Protein AF-A0A0L0BXM5-F1 (afdb_monomer)

Sequence (170 aa):
REQQDQLARKLVATDKNGARNALRKRKQFEEEIAKLQKQTISIEQQLTALENANLNKETMKYMKQGADAMKKINKGMDVDKLDETMDDIRDQVALGEEISNAISQPLVETDEADLEADLEELEQSMLEDEITNVNQPSTELPSVPKQKVGLDTEVDEEEALRQLEAEMAV

Radius of gyration: 39.8 Å; Cα contacts (8 Å, |Δi|>4): 30; chains: 1; bounding box: 107×34×88 Å

Solvent-accessible surface area (backbone atoms only — not comparable to full-atom values): 9899 Å² total; per-residue (Å²): 88,68,71,29,51,55,48,17,65,69,22,54,87,80,35,58,65,60,14,50,52,27,47,52,53,26,52,51,47,53,53,50,51,57,50,50,52,53,50,49,57,51,48,51,55,51,49,55,51,50,52,53,51,49,52,51,52,52,51,52,51,52,52,50,51,50,52,55,50,53,54,51,54,62,68,71,46,54,77,86,50,41,61,64,49,51,51,52,48,50,53,51,51,53,49,50,49,51,51,49,52,63,66,66,43,69,95,60,85,79,53,70,67,60,53,50,52,54,49,53,51,51,55,50,52,54,51,52,54,52,50,56,69,70,61,66,76,81,80,74,73,81,81,78,83,90,70,87,74,81,89,85,75,94,71,64,66,70,60,59,52,54,56,56,56,60,66,73,73,118

InterPro domains:
  IPR005024 Snf7 family [PF03357] (3-148)
  IPR005024 Snf7 family [PTHR22761] (4-153)

Mean predicted aligned error: 20.18 Å

Secondary structure (DSSP, 8-state):
-HHHHHHHHHHTTT-HHHHHHHHHHHHHHHHHHHHHHHHHHHHHHHHHHHHHHHHHHHHHHHHHHHHHHHHHHHHHS-HHHHHHHHHHHHHHHHHHHHHHHHHHS-SS---HHHHHHHHHHHHHHHHHHHHHHH------PPPPP-----------HHHHHHHHHHHTT-

Structure (mmCIF, N/CA/C/O backbone):
data_AF-A0A0L0BXM5-F1
#
_entry.id   AF-A0A0L0BXM5-F1
#
loop_
_atom_site.group_PDB
_atom_site.id
_atom_site.type_symbol
_atom_site.label_atom_id
_atom_site.label_alt_id
_atom_site.label_comp_id
_atom_site.label_asym_id
_atom_site.label_entity_id
_atom_site.label_seq_id
_atom_site.pdbx_PDB_ins_code
_atom_site.Cartn_x
_atom_site.Cartn_y
_atom_site.Cartn_z
_atom_site.occupancy
_atom_site.B_iso_or_equiv
_atom_site.auth_seq_id
_atom_site.auth_comp_id
_atom_site.auth_asym_id
_atom_site.auth_atom_id
_atom_site.pdbx_PDB_model_num
ATOM 1 N N . ARG A 1 1 ? 9.139 -5.027 -25.117 1.00 82.19 1 ARG A N 1
ATOM 2 C CA . ARG A 1 1 ? 10.094 -3.898 -25.276 1.00 82.19 1 ARG A CA 1
ATOM 3 C C . ARG A 1 1 ? 11.387 -4.327 -25.982 1.00 82.19 1 ARG A C 1
ATOM 5 O O . ARG A 1 1 ? 11.633 -3.841 -27.078 1.00 82.19 1 ARG A O 1
ATOM 12 N N . GLU A 1 2 ? 12.160 -5.267 -25.432 1.00 88.12 2 GLU A N 1
ATOM 13 C CA . GLU A 1 2 ? 13.472 -5.694 -25.971 1.00 88.12 2 GLU A CA 1
ATOM 14 C C . GLU A 1 2 ? 13.440 -6.201 -27.415 1.00 88.12 2 GLU A C 1
ATOM 16 O O . GLU A 1 2 ? 14.272 -5.810 -28.227 1.00 88.12 2 GLU A O 1
ATOM 21 N N . GLN A 1 3 ? 12.422 -6.983 -27.781 1.00 89.75 3 GLN A N 1
ATOM 22 C CA . GLN A 1 3 ? 12.248 -7.454 -29.159 1.00 89.75 3 GLN A CA 1
ATOM 23 C C . GLN A 1 3 ? 12.141 -6.300 -30.173 1.00 89.75 3 GLN A C 1
ATOM 25 O O . GLN A 1 3 ? 12.663 -6.398 -31.281 1.00 89.75 3 GLN A O 1
ATOM 30 N N . GLN A 1 4 ? 11.497 -5.185 -29.799 1.00 87.50 4 GLN A N 1
ATOM 31 C CA . GLN A 1 4 ? 11.386 -4.004 -30.663 1.00 87.50 4 GLN A CA 1
ATOM 32 C C . GLN A 1 4 ? 12.705 -3.222 -30.726 1.00 87.50 4 GLN A C 1
ATOM 34 O O . GLN A 1 4 ? 13.014 -2.645 -31.766 1.00 87.50 4 GLN A O 1
ATOM 39 N N . ASP A 1 5 ? 13.507 -3.243 -29.656 1.00 88.12 5 ASP A N 1
ATOM 40 C CA . ASP A 1 5 ? 14.851 -2.654 -29.649 1.00 88.12 5 ASP A CA 1
ATOM 41 C C . ASP A 1 5 ? 15.806 -3.430 -30.562 1.00 88.12 5 ASP A C 1
ATOM 43 O O . ASP A 1 5 ? 16.469 -2.855 -31.425 1.00 88.12 5 ASP A O 1
ATOM 47 N N . GLN A 1 6 ? 15.802 -4.759 -30.452 1.00 90.50 6 GLN A N 1
ATOM 48 C CA . GLN A 1 6 ? 16.584 -5.637 -31.320 1.00 90.50 6 GLN A CA 1
ATOM 49 C C . GLN A 1 6 ? 16.160 -5.505 -32.788 1.00 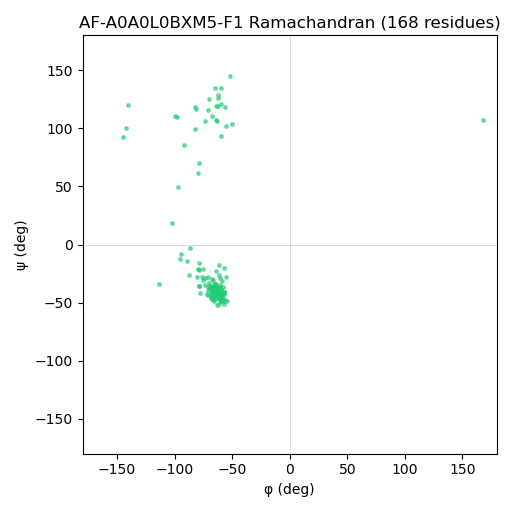90.50 6 GLN A C 1
ATOM 51 O O . GLN A 1 6 ? 17.010 -5.458 -33.679 1.00 90.50 6 GLN A O 1
ATOM 56 N N . LEU A 1 7 ? 14.854 -5.399 -33.055 1.00 88.88 7 LEU A N 1
ATOM 57 C CA . LEU A 1 7 ? 14.330 -5.171 -34.402 1.00 88.88 7 LEU A CA 1
ATOM 58 C C . LEU A 1 7 ? 14.761 -3.804 -34.954 1.00 88.88 7 LEU A C 1
ATOM 60 O O . LEU A 1 7 ? 15.199 -3.720 -36.100 1.00 88.88 7 LEU A O 1
ATOM 64 N N . ALA A 1 8 ? 14.702 -2.746 -34.141 1.00 87.88 8 ALA A N 1
ATOM 65 C CA . ALA A 1 8 ? 15.168 -1.420 -34.535 1.00 87.88 8 ALA A CA 1
ATOM 66 C C . ALA A 1 8 ? 16.668 -1.414 -34.870 1.00 87.88 8 ALA A C 1
ATOM 68 O O . ALA A 1 8 ? 17.053 -0.861 -35.899 1.00 87.88 8 ALA A O 1
ATOM 69 N N . ARG A 1 9 ? 17.503 -2.081 -34.060 1.00 89.62 9 ARG A N 1
ATOM 70 C CA . ARG A 1 9 ? 18.952 -2.222 -34.305 1.00 89.62 9 ARG A CA 1
ATOM 71 C C . ARG A 1 9 ? 19.256 -2.961 -35.607 1.00 89.62 9 ARG A C 1
ATOM 73 O O . ARG A 1 9 ? 20.151 -2.548 -36.334 1.00 89.62 9 ARG A O 1
ATOM 80 N N . LYS A 1 10 ? 18.492 -4.009 -35.934 1.00 91.50 10 LYS A N 1
ATOM 81 C CA . LYS A 1 10 ? 18.649 -4.762 -37.192 1.00 91.50 10 LYS A CA 1
ATOM 82 C C . LYS A 1 10 ? 18.252 -3.944 -38.424 1.00 91.50 10 LYS A C 1
ATOM 84 O O . LYS A 1 10 ? 18.882 -4.073 -39.467 1.00 91.50 10 LYS A O 1
ATOM 89 N N . LEU A 1 11 ? 17.222 -3.104 -38.307 1.00 89.38 11 LEU A N 1
ATOM 90 C CA . LEU A 1 11 ? 16.680 -2.330 -39.429 1.00 89.38 11 LEU A CA 1
ATOM 91 C C . LEU A 1 11 ? 17.352 -0.963 -39.618 1.00 89.38 11 LEU A C 1
ATOM 93 O O . LEU A 1 11 ? 17.200 -0.363 -40.674 1.00 89.38 11 LEU A O 1
ATOM 97 N N . VAL A 1 12 ? 18.117 -0.452 -38.646 1.00 91.12 12 VAL A N 1
ATOM 98 C CA . VAL A 1 12 ? 18.648 0.927 -38.687 1.00 91.12 12 VAL A CA 1
ATOM 99 C C . VAL A 1 12 ? 19.527 1.220 -39.913 1.00 91.12 12 VAL A C 1
ATOM 101 O O . VAL A 1 12 ? 19.535 2.350 -40.405 1.00 91.12 12 VAL A O 1
ATOM 104 N N . ALA A 1 13 ? 20.238 0.204 -40.413 1.00 87.19 13 ALA A N 1
ATOM 105 C CA . ALA A 1 13 ? 21.145 0.314 -41.554 1.00 87.19 13 ALA A CA 1
ATOM 106 C C . ALA A 1 13 ? 20.452 0.103 -42.913 1.00 87.19 13 ALA A C 1
ATOM 108 O O . ALA A 1 13 ? 20.924 0.627 -43.918 1.00 87.19 13 ALA A O 1
ATOM 109 N N . THR A 1 14 ? 19.344 -0.644 -42.954 1.00 89.94 14 THR A N 1
ATOM 110 C CA . THR A 1 14 ? 18.699 -1.112 -44.196 1.00 89.94 14 THR A CA 1
ATOM 111 C C . THR A 1 14 ? 17.324 -0.489 -44.440 1.00 89.94 14 THR A C 1
ATOM 113 O O . THR A 1 14 ? 16.977 -0.206 -45.582 1.00 89.94 14 THR A O 1
ATOM 116 N N . ASP A 1 15 ? 16.560 -0.214 -43.383 1.00 91.38 15 ASP A N 1
ATOM 117 C CA . ASP A 1 15 ? 15.242 0.416 -43.429 1.00 91.38 15 ASP A CA 1
ATOM 118 C C . ASP A 1 15 ? 15.029 1.341 -42.217 1.00 91.38 15 ASP A C 1
ATOM 120 O O . ASP A 1 15 ? 14.525 0.964 -41.152 1.00 91.38 15 ASP A O 1
ATOM 124 N N . LYS A 1 16 ? 15.364 2.620 -42.413 1.00 91.69 16 LYS A N 1
ATOM 125 C CA . LYS A 1 16 ? 15.171 3.668 -41.401 1.00 91.69 16 LYS A CA 1
ATOM 126 C C . LYS A 1 16 ? 13.707 3.859 -40.996 1.00 91.69 16 LYS A C 1
ATOM 128 O O . LYS A 1 16 ? 13.455 4.278 -39.864 1.00 91.69 16 LYS A O 1
ATOM 133 N N . ASN A 1 17 ? 12.741 3.592 -41.875 1.00 92.31 17 ASN A N 1
ATOM 134 C CA . ASN A 1 17 ? 11.323 3.767 -41.553 1.00 92.31 17 ASN A CA 1
ATOM 135 C C . ASN A 1 17 ? 10.812 2.602 -40.698 1.00 92.31 17 ASN A C 1
ATOM 137 O O . ASN A 1 17 ? 10.139 2.836 -39.691 1.00 92.31 17 ASN A O 1
ATOM 141 N N . GLY A 1 18 ? 11.206 1.371 -41.031 1.00 91.38 18 GLY A N 1
ATOM 142 C CA . GLY A 1 18 ? 10.982 0.187 -40.203 1.00 91.38 18 GLY A CA 1
ATOM 143 C C . GLY A 1 18 ? 11.599 0.327 -38.810 1.00 91.38 18 GLY A C 1
ATOM 144 O O . GLY A 1 18 ? 10.910 0.117 -37.809 1.00 91.38 18 GLY A O 1
ATOM 145 N N . ALA A 1 19 ? 12.847 0.801 -38.723 1.00 89.56 19 ALA A N 1
ATOM 146 C CA . ALA A 1 19 ? 13.512 1.068 -37.447 1.00 89.56 19 ALA A CA 1
ATOM 147 C C . ALA A 1 19 ? 12.776 2.128 -36.604 1.00 89.56 19 ALA A C 1
ATOM 149 O O . ALA A 1 19 ? 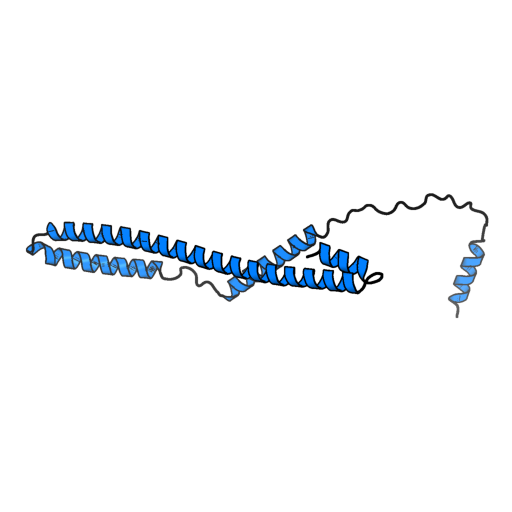12.546 1.925 -35.411 1.00 89.56 19 ALA A O 1
ATOM 150 N N . ARG A 1 20 ? 12.326 3.236 -37.217 1.00 92.81 20 ARG A N 1
ATOM 151 C CA . ARG A 1 20 ? 11.516 4.262 -36.529 1.0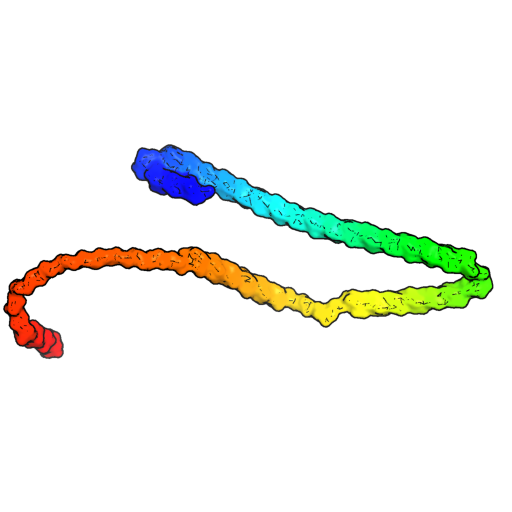0 92.81 20 ARG A CA 1
ATOM 152 C C . ARG A 1 20 ? 10.188 3.711 -36.012 1.00 92.81 20 ARG A C 1
ATOM 154 O O . ARG A 1 20 ? 9.772 4.063 -34.910 1.00 92.81 20 ARG A O 1
ATOM 161 N N . ASN A 1 21 ? 9.520 2.853 -36.780 1.00 92.62 21 ASN A N 1
ATOM 162 C CA . ASN A 1 21 ? 8.267 2.231 -36.356 1.00 92.62 21 ASN A CA 1
ATOM 163 C C . ASN A 1 21 ? 8.475 1.256 -35.189 1.00 92.62 21 ASN A C 1
ATOM 165 O O . ASN A 1 21 ? 7.674 1.263 -34.253 1.00 92.62 21 ASN A O 1
ATOM 169 N N . ALA A 1 22 ? 9.560 0.478 -35.204 1.00 91.81 22 ALA A N 1
ATOM 170 C CA . ALA A 1 22 ? 9.935 -0.393 -34.092 1.00 91.81 22 ALA A CA 1
ATOM 171 C C . ALA A 1 22 ? 10.230 0.416 -32.813 1.00 91.81 22 ALA A C 1
ATOM 173 O O . ALA A 1 22 ? 9.689 0.107 -31.752 1.00 91.81 22 ALA A O 1
ATOM 174 N N . LEU A 1 23 ? 10.978 1.522 -32.915 1.00 93.31 23 LEU A N 1
ATOM 175 C CA . LEU A 1 23 ? 11.225 2.423 -31.780 1.00 93.31 23 LEU A CA 1
ATOM 176 C C . LEU A 1 23 ? 9.940 3.065 -31.240 1.00 93.31 23 LEU A C 1
ATOM 178 O O . LEU A 1 23 ? 9.768 3.156 -30.026 1.00 93.31 23 LEU A O 1
ATOM 182 N N . ARG A 1 24 ? 9.007 3.467 -32.115 1.00 94.44 24 ARG A N 1
ATOM 183 C CA . ARG A 1 24 ? 7.702 3.996 -31.686 1.00 94.44 24 ARG A CA 1
ATOM 184 C C . ARG A 1 24 ? 6.926 2.961 -30.868 1.00 94.44 24 ARG A C 1
ATOM 186 O O . ARG A 1 24 ? 6.432 3.297 -29.797 1.00 94.44 24 ARG A O 1
ATOM 193 N N . LYS A 1 25 ? 6.869 1.709 -31.333 1.00 93.12 25 LYS A N 1
ATOM 194 C CA . LYS A 1 25 ? 6.233 0.609 -30.588 1.00 93.12 25 LYS A CA 1
ATOM 195 C C . LYS A 1 25 ? 6.938 0.330 -29.263 1.00 93.12 25 LYS A C 1
ATOM 197 O O . LYS A 1 25 ? 6.276 0.099 -28.259 1.00 93.12 25 LYS A O 1
ATOM 202 N N . ARG A 1 26 ? 8.276 0.383 -29.234 1.00 94.19 26 ARG A N 1
ATOM 203 C CA . ARG A 1 26 ? 9.051 0.247 -27.992 1.00 94.19 26 ARG A CA 1
ATOM 204 C C . ARG A 1 26 ? 8.623 1.290 -26.957 1.00 94.19 26 ARG A C 1
ATOM 206 O O . ARG A 1 26 ? 8.361 0.916 -25.820 1.00 94.19 26 ARG A O 1
ATOM 213 N N . LYS A 1 27 ? 8.508 2.556 -27.370 1.00 95.00 27 LYS A N 1
ATOM 214 C CA . LYS A 1 27 ? 8.094 3.663 -26.499 1.00 95.00 27 LYS A CA 1
ATOM 215 C C . LYS A 1 27 ? 6.651 3.513 -26.001 1.00 95.00 27 LYS A C 1
ATOM 217 O O . LYS A 1 27 ? 6.396 3.745 -24.830 1.00 95.00 27 LYS A O 1
ATOM 222 N N . GLN A 1 28 ? 5.731 3.061 -26.855 1.00 95.44 28 GLN A N 1
ATOM 223 C CA . GLN A 1 28 ? 4.352 2.762 -26.442 1.00 95.44 28 GLN A CA 1
ATOM 224 C C . GLN A 1 28 ? 4.309 1.699 -25.337 1.00 95.44 28 GLN A C 1
ATOM 226 O O . GLN A 1 28 ? 3.633 1.891 -24.334 1.00 95.44 28 GLN A O 1
ATOM 231 N N . PHE A 1 29 ? 5.091 0.622 -25.467 1.00 96.19 29 PHE A N 1
ATOM 232 C CA . PHE A 1 29 ? 5.183 -0.386 -24.409 1.00 96.19 29 PHE A CA 1
ATOM 233 C C . PHE A 1 29 ? 5.805 0.156 -23.116 1.00 96.19 29 PHE A C 1
ATOM 235 O O . PHE A 1 29 ? 5.389 -0.247 -22.038 1.00 96.19 29 PHE A O 1
ATOM 242 N N . GLU A 1 30 ? 6.791 1.053 -23.198 1.00 94.12 30 GLU A N 1
ATOM 243 C CA . GLU A 1 30 ? 7.353 1.717 -22.010 1.00 94.12 30 GLU A CA 1
ATOM 244 C C . GLU A 1 30 ? 6.284 2.553 -21.283 1.00 94.12 30 GLU A C 1
ATOM 246 O O . GLU A 1 30 ? 6.160 2.470 -20.062 1.00 94.12 30 GLU A O 1
ATOM 251 N N . GLU A 1 31 ? 5.459 3.294 -22.027 1.00 96.38 31 GLU A N 1
ATOM 252 C CA . GLU A 1 31 ? 4.341 4.069 -21.473 1.00 96.38 31 GLU A CA 1
ATOM 253 C C . GLU A 1 31 ? 3.253 3.167 -20.859 1.00 96.38 31 GLU A C 1
ATOM 255 O O . GLU A 1 31 ? 2.735 3.463 -19.779 1.00 96.38 31 GLU A O 1
ATOM 260 N N . GLU A 1 32 ? 2.926 2.047 -21.508 1.00 96.44 32 GLU A N 1
ATOM 261 C CA . GLU A 1 32 ? 1.974 1.056 -20.990 1.00 96.44 32 GLU A CA 1
ATOM 262 C C . GLU A 1 32 ? 2.467 0.402 -19.695 1.00 96.44 32 GLU A C 1
ATOM 264 O O . GLU A 1 32 ? 1.696 0.297 -18.743 1.00 96.44 32 GLU A O 1
ATOM 269 N N . ILE A 1 33 ? 3.748 0.024 -19.621 1.00 96.44 33 ILE A N 1
ATOM 270 C CA . ILE A 1 33 ? 4.353 -0.533 -18.401 1.00 96.44 33 ILE A CA 1
ATOM 271 C C . ILE A 1 33 ? 4.255 0.476 -17.254 1.00 96.44 33 ILE A C 1
ATOM 273 O O . ILE A 1 33 ? 3.764 0.130 -16.182 1.00 96.44 33 ILE A O 1
ATOM 277 N N . ALA A 1 34 ? 4.632 1.736 -17.489 1.00 96.19 34 ALA A N 1
ATOM 278 C CA . ALA A 1 34 ? 4.543 2.778 -16.468 1.00 96.19 34 ALA A CA 1
ATOM 279 C C . ALA A 1 34 ? 3.097 2.994 -15.985 1.00 96.19 34 ALA A C 1
ATOM 281 O O . ALA A 1 34 ? 2.847 3.244 -14.804 1.00 96.19 34 ALA A O 1
ATOM 282 N N . LYS A 1 35 ? 2.115 2.880 -16.887 1.00 96.88 35 LYS A N 1
ATOM 283 C CA . LYS A 1 35 ? 0.695 2.943 -16.525 1.00 96.88 35 LYS A CA 1
ATOM 284 C C . LYS A 1 35 ? 0.272 1.747 -15.667 1.00 96.88 35 LYS A C 1
ATOM 286 O O . LYS A 1 35 ? -0.414 1.955 -14.669 1.00 96.88 35 LYS A O 1
ATOM 291 N N . LEU A 1 36 ? 0.678 0.530 -16.029 1.00 97.50 36 LEU A N 1
ATOM 292 C CA . LEU A 1 36 ? 0.368 -0.687 -15.270 1.00 97.50 36 LEU A CA 1
ATOM 293 C C . LEU A 1 36 ? 1.000 -0.666 -13.872 1.00 97.50 36 LEU A C 1
ATOM 295 O O . LEU A 1 36 ? 0.348 -1.049 -12.904 1.00 97.50 36 LEU A O 1
ATOM 299 N N . GLN A 1 37 ? 2.221 -0.146 -13.740 1.00 97.81 37 GLN A N 1
ATOM 300 C CA . GLN A 1 37 ? 2.872 0.042 -12.439 1.00 97.81 37 GLN A CA 1
ATOM 301 C C . GLN A 1 37 ? 2.066 0.988 -11.541 1.00 97.81 37 GLN A C 1
ATOM 303 O O . GLN A 1 37 ? 1.747 0.643 -10.408 1.00 97.81 37 GLN A O 1
ATOM 308 N N . LYS A 1 38 ? 1.626 2.139 -12.070 1.00 97.44 38 LYS A N 1
ATOM 309 C CA . LYS A 1 38 ? 0.751 3.065 -11.326 1.00 97.44 38 LYS A CA 1
ATOM 310 C C . LYS A 1 38 ? -0.574 2.421 -10.915 1.00 97.44 38 LYS A C 1
ATOM 312 O O . LYS A 1 38 ? -1.080 2.691 -9.830 1.00 97.44 38 LYS A O 1
ATOM 317 N N . GLN A 1 39 ? -1.149 1.589 -11.781 1.00 97.50 39 GLN A N 1
ATOM 318 C CA . GLN A 1 39 ? -2.371 0.851 -11.463 1.00 97.50 39 GLN A CA 1
ATOM 319 C C . GLN A 1 39 ? -2.141 -0.185 -10.361 1.00 97.50 39 GLN A C 1
ATOM 321 O O . GLN A 1 39 ? -2.995 -0.314 -9.493 1.00 97.50 39 GLN A O 1
ATOM 326 N N . THR A 1 40 ? -0.994 -0.866 -10.364 1.00 97.62 40 THR A N 1
ATOM 327 C CA . THR A 1 40 ? -0.623 -1.849 -9.334 1.00 97.62 40 THR A CA 1
ATOM 328 C C . THR A 1 40 ? -0.540 -1.185 -7.963 1.00 97.62 40 THR A C 1
ATOM 330 O O . THR A 1 40 ? -1.269 -1.588 -7.063 1.00 97.62 40 THR A O 1
ATOM 333 N N . ILE A 1 41 ? 0.197 -0.074 -7.853 1.00 97.19 41 ILE A N 1
ATOM 334 C CA . ILE A 1 41 ? 0.297 0.712 -6.610 1.00 97.19 41 ILE A CA 1
ATOM 335 C C . ILE A 1 41 ? -1.091 1.165 -6.132 1.00 97.19 41 ILE A C 1
ATOM 337 O O . ILE A 1 41 ? -1.416 1.101 -4.949 1.00 97.19 41 ILE A O 1
ATOM 341 N N . SER A 1 42 ? -1.954 1.605 -7.053 1.00 96.25 42 SER A N 1
ATOM 342 C CA . SER A 1 42 ? -3.315 2.013 -6.691 1.00 96.25 42 SER A CA 1
ATOM 343 C C . SER A 1 42 ? -4.168 0.845 -6.182 1.00 96.25 42 SER A C 1
ATOM 345 O O . SER A 1 42 ? -4.975 1.044 -5.275 1.00 96.25 42 SER A O 1
ATOM 347 N N . ILE A 1 43 ? -4.006 -0.357 -6.741 1.00 97.56 43 ILE A N 1
ATOM 348 C CA . ILE A 1 43 ? -4.703 -1.566 -6.283 1.00 97.56 43 ILE A CA 1
ATOM 349 C C . ILE A 1 43 ? -4.192 -1.988 -4.903 1.00 97.56 43 ILE A C 1
ATOM 351 O O . ILE A 1 43 ? -5.005 -2.323 -4.048 1.00 97.56 43 ILE A O 1
ATOM 355 N N . GLU A 1 44 ? -2.885 -1.923 -4.658 1.00 97.38 44 GLU A N 1
ATOM 356 C CA . GLU A 1 44 ? -2.291 -2.208 -3.345 1.00 97.38 44 GLU A CA 1
ATOM 357 C C . GLU A 1 44 ? -2.840 -1.260 -2.272 1.00 97.38 44 GLU A C 1
ATOM 359 O O . GLU A 1 44 ? -3.335 -1.710 -1.242 1.00 97.38 44 GLU A O 1
ATOM 364 N N . GLN A 1 45 ? -2.891 0.046 -2.555 1.00 96.81 45 GLN A N 1
ATOM 365 C CA . GLN A 1 45 ? -3.508 1.029 -1.655 1.00 96.81 45 GLN A CA 1
ATOM 366 C C . GLN A 1 45 ? -4.989 0.725 -1.379 1.00 96.81 45 GLN A C 1
ATOM 368 O O . GLN A 1 45 ? -5.467 0.874 -0.252 1.00 96.81 45 GLN A O 1
ATOM 373 N N . GLN A 1 46 ? -5.735 0.294 -2.402 1.00 96.00 46 GLN A N 1
ATOM 374 C CA . GLN A 1 46 ? -7.137 -0.106 -2.247 1.00 96.00 46 GLN A CA 1
ATOM 375 C C . GLN A 1 46 ? -7.285 -1.384 -1.417 1.00 96.00 46 GLN A C 1
ATOM 377 O O . GLN A 1 46 ? -8.234 -1.485 -0.639 1.00 96.00 46 GLN A O 1
ATOM 382 N N . LEU A 1 47 ? -6.360 -2.337 -1.552 1.00 97.12 47 LEU A N 1
ATOM 383 C CA . LEU A 1 47 ? -6.330 -3.558 -0.753 1.00 97.12 47 LEU A CA 1
ATOM 384 C C . LEU A 1 47 ? -6.126 -3.223 0.727 1.00 97.12 47 LEU A C 1
ATOM 386 O O . LEU A 1 47 ? -6.968 -3.597 1.541 1.00 97.12 47 LEU A O 1
ATOM 390 N N . THR A 1 48 ? -5.105 -2.428 1.059 1.00 96.38 48 THR A N 1
ATOM 391 C CA . THR A 1 48 ? -4.862 -1.974 2.439 1.00 96.38 48 THR A CA 1
ATOM 392 C C . THR A 1 48 ? -6.076 -1.233 3.007 1.00 96.38 48 THR A C 1
ATOM 394 O O . THR A 1 48 ? -6.484 -1.453 4.148 1.00 96.38 48 THR A O 1
ATOM 397 N N . ALA A 1 49 ? -6.718 -0.372 2.210 1.00 95.81 49 ALA A N 1
ATOM 398 C CA . ALA A 1 49 ? -7.929 0.328 2.636 1.00 95.81 49 ALA A CA 1
ATOM 399 C C . ALA A 1 49 ? -9.097 -0.634 2.926 1.00 95.81 49 ALA A C 1
ATOM 401 O O . ALA A 1 49 ? -9.850 -0.420 3.879 1.00 95.81 49 ALA A O 1
ATOM 402 N N . LEU A 1 50 ? -9.252 -1.697 2.131 1.00 96.69 50 LEU A N 1
ATOM 403 C CA . LEU A 1 50 ? -10.294 -2.706 2.318 1.00 96.69 50 LEU A CA 1
ATOM 404 C C . LEU A 1 50 ? -10.027 -3.585 3.545 1.00 96.69 50 LEU A C 1
ATOM 406 O O . LEU A 1 50 ? -10.963 -3.888 4.287 1.00 96.69 50 LEU A O 1
ATOM 410 N N . GLU A 1 51 ? -8.771 -3.946 3.794 1.00 96.00 51 GLU A N 1
ATOM 411 C CA . GLU A 1 51 ? -8.348 -4.654 5.006 1.00 96.00 51 GLU A CA 1
ATOM 412 C C . GLU A 1 51 ? -8.663 -3.830 6.258 1.00 96.00 51 GLU A C 1
ATOM 414 O O . GLU A 1 51 ? -9.353 -4.316 7.157 1.00 96.00 51 GLU A O 1
ATOM 419 N N . ASN A 1 52 ? -8.293 -2.545 6.265 1.00 95.69 52 ASN A N 1
ATOM 420 C CA . ASN A 1 52 ? -8.628 -1.616 7.346 1.00 95.69 52 ASN A CA 1
ATOM 421 C C . ASN A 1 52 ? -10.143 -1.464 7.535 1.00 95.69 52 ASN A C 1
ATOM 423 O O . ASN A 1 52 ? -10.646 -1.474 8.659 1.00 95.69 52 ASN A O 1
ATOM 427 N N . ALA A 1 53 ? -10.904 -1.357 6.444 1.00 94.50 53 ALA A N 1
ATOM 428 C CA . ALA A 1 53 ? -12.360 -1.291 6.514 1.00 94.50 53 ALA A CA 1
ATOM 429 C C . ALA A 1 53 ? -12.967 -2.571 7.114 1.00 94.50 53 ALA A C 1
ATOM 431 O O . ALA A 1 53 ? -13.949 -2.499 7.858 1.00 94.50 53 ALA A O 1
ATOM 432 N N . ASN A 1 54 ? -12.390 -3.737 6.817 1.00 94.31 54 ASN A N 1
ATOM 433 C CA . ASN A 1 54 ? -12.848 -5.007 7.366 1.00 94.31 54 ASN A CA 1
ATOM 434 C C . ASN A 1 54 ? -12.516 -5.139 8.859 1.00 94.31 54 ASN A C 1
ATOM 436 O O . ASN A 1 54 ? -13.400 -5.502 9.636 1.00 94.31 54 ASN A O 1
ATOM 440 N N . LEU A 1 55 ? -11.303 -4.757 9.272 1.00 95.56 55 LEU A N 1
ATOM 441 C CA . LEU A 1 55 ? -10.931 -4.671 10.687 1.00 95.56 55 LEU A CA 1
ATOM 442 C C . LEU A 1 55 ? -11.878 -3.732 11.443 1.00 95.56 55 LEU A C 1
ATOM 444 O O . LEU A 1 55 ? -12.473 -4.127 12.441 1.00 95.56 55 LEU A O 1
ATOM 448 N N . ASN A 1 56 ? -12.130 -2.531 10.915 1.00 93.31 56 ASN A N 1
ATOM 449 C CA . ASN A 1 56 ? -13.065 -1.578 11.516 1.00 93.31 56 ASN A CA 1
ATOM 450 C C . ASN A 1 56 ? -14.484 -2.146 11.627 1.00 93.31 56 ASN A C 1
ATOM 452 O O . ASN A 1 56 ? -15.152 -1.979 12.649 1.00 93.31 56 ASN A O 1
ATOM 456 N N . LYS A 1 57 ? -14.961 -2.849 10.594 1.00 94.94 57 LYS A N 1
ATOM 457 C CA . LYS A 1 57 ? -16.263 -3.527 10.619 1.00 94.94 57 LYS A CA 1
ATOM 458 C C . LYS A 1 57 ? -16.324 -4.580 11.726 1.00 94.94 57 LYS A C 1
ATOM 460 O O . LYS A 1 57 ? -17.352 -4.698 12.397 1.00 94.94 57 LYS A O 1
ATOM 465 N N . GLU A 1 58 ? -15.264 -5.359 11.899 1.00 94.81 58 GLU A N 1
ATOM 466 C CA . GLU A 1 58 ? -15.193 -6.382 12.934 1.00 94.81 58 GLU A CA 1
ATOM 467 C C . GLU A 1 58 ? -15.125 -5.766 14.341 1.00 94.81 58 GLU A C 1
ATOM 469 O O . GLU A 1 58 ? -15.918 -6.146 15.206 1.00 94.81 58 GLU A O 1
ATOM 474 N N . THR A 1 59 ? -14.307 -4.732 14.542 1.00 93.50 59 THR A N 1
ATOM 475 C CA . THR A 1 59 ? -14.276 -3.942 15.782 1.00 93.50 59 THR A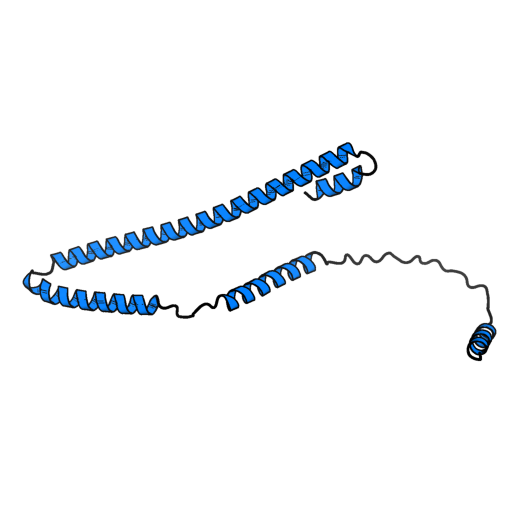 CA 1
ATOM 476 C C . THR A 1 59 ? -15.663 -3.405 16.127 1.00 93.50 59 THR A C 1
ATOM 478 O O . THR A 1 59 ? -16.162 -3.631 17.228 1.00 93.50 59 THR A O 1
ATOM 481 N N . MET A 1 60 ? -16.362 -2.794 15.166 1.00 94.00 60 MET A N 1
ATOM 482 C CA . MET A 1 60 ? -17.726 -2.291 15.367 1.00 94.00 60 MET A CA 1
ATOM 483 C C . MET A 1 60 ? -18.725 -3.397 15.735 1.00 94.00 60 MET A C 1
ATOM 485 O O . MET A 1 60 ? -19.641 -3.174 16.532 1.00 94.00 60 MET A O 1
ATOM 489 N N . LYS A 1 61 ? -18.564 -4.605 15.183 1.00 95.12 61 LYS A N 1
ATOM 490 C CA . LYS A 1 61 ? -19.384 -5.767 15.550 1.00 95.12 61 LYS A CA 1
ATOM 491 C C . LYS A 1 61 ? -19.160 -6.151 17.014 1.00 95.12 61 LYS A C 1
ATOM 493 O O . LYS A 1 61 ? -20.149 -6.354 17.721 1.00 95.12 61 LYS A O 1
ATOM 498 N N . TYR A 1 62 ? -17.912 -6.225 17.478 1.00 94.31 62 TYR A N 1
ATOM 499 C CA . TYR A 1 62 ? -17.615 -6.526 18.882 1.00 94.31 62 TYR A CA 1
ATOM 500 C C . TYR A 1 62 ? -18.062 -5.403 19.820 1.00 94.31 62 TYR A C 1
ATOM 502 O O . TYR A 1 62 ? -18.681 -5.685 20.842 1.00 94.31 62 TYR A O 1
ATOM 510 N N . MET A 1 63 ? -17.875 -4.136 19.439 1.00 89.50 63 MET A N 1
ATOM 511 C CA . MET A 1 63 ? -18.387 -2.992 20.201 1.00 89.50 63 MET A CA 1
ATOM 512 C C . MET A 1 63 ? -19.905 -3.068 20.382 1.00 89.50 63 MET A C 1
ATOM 514 O O . MET A 1 63 ? -20.409 -2.857 21.483 1.00 89.50 63 MET A O 1
ATOM 518 N N . LYS A 1 64 ? -20.650 -3.433 19.330 1.00 91.44 64 LYS A N 1
ATOM 519 C CA . LYS A 1 64 ? -22.103 -3.632 19.424 1.00 91.44 64 LYS A CA 1
ATOM 520 C C . LYS A 1 64 ? -22.462 -4.770 20.381 1.00 91.44 64 LYS A C 1
ATOM 522 O O . LYS A 1 64 ? -23.379 -4.617 21.182 1.00 91.44 64 LYS A O 1
ATOM 527 N N . GLN A 1 65 ? -21.746 -5.893 20.315 1.00 93.12 65 GLN A N 1
ATOM 528 C CA . GLN A 1 65 ? -21.958 -7.011 21.239 1.00 93.12 65 GLN A CA 1
ATOM 529 C C . GLN A 1 65 ? -21.682 -6.607 22.693 1.00 93.12 65 GLN A C 1
ATOM 531 O O . GLN A 1 65 ? -22.482 -6.932 23.571 1.00 93.12 65 GLN A O 1
ATOM 536 N N . GLY A 1 66 ? -20.606 -5.852 22.937 1.00 89.56 66 GLY A N 1
ATOM 537 C CA . GLY A 1 66 ? -20.287 -5.279 24.243 1.00 89.56 66 GLY A CA 1
ATOM 538 C C . GLY A 1 66 ? -21.381 -4.333 24.737 1.00 89.56 66 GLY A C 1
ATOM 539 O O . GLY A 1 66 ? -21.874 -4.494 25.849 1.00 89.56 66 GLY A O 1
ATOM 540 N N . ALA A 1 67 ? -21.850 -3.414 23.890 1.00 85.38 67 ALA A N 1
ATOM 541 C CA . ALA A 1 67 ? -22.944 -2.502 24.224 1.00 85.38 67 ALA A CA 1
ATOM 542 C C . ALA A 1 67 ? -24.251 -3.248 24.559 1.00 85.38 67 ALA A C 1
ATOM 544 O O . ALA A 1 67 ? -24.934 -2.904 25.525 1.00 85.38 67 ALA A O 1
ATOM 545 N N . ASP A 1 68 ? -24.591 -4.299 23.805 1.00 86.19 68 ASP A N 1
ATOM 546 C CA . ASP A 1 68 ? -25.764 -5.136 24.073 1.00 86.19 68 ASP A CA 1
ATOM 547 C C . ASP A 1 68 ? -25.628 -5.914 25.397 1.00 86.19 68 ASP A C 1
ATOM 549 O O . ASP A 1 68 ? -26.614 -6.065 26.125 1.00 86.19 68 ASP A O 1
ATOM 553 N N . ALA A 1 69 ? -24.424 -6.390 25.735 1.00 85.44 69 ALA A N 1
ATOM 554 C CA . ALA A 1 69 ? -24.136 -7.035 27.017 1.00 85.44 69 ALA A CA 1
ATOM 555 C C . ALA A 1 69 ? -24.243 -6.043 28.186 1.00 85.44 69 ALA A C 1
ATOM 557 O O . ALA A 1 69 ? -24.974 -6.311 29.140 1.00 85.44 69 ALA A O 1
ATOM 558 N N . MET A 1 70 ? -23.630 -4.863 28.065 1.00 79.94 70 MET A N 1
ATOM 559 C CA . MET A 1 70 ? -23.730 -3.777 29.049 1.00 79.94 70 MET A CA 1
ATOM 560 C C . MET A 1 70 ? -25.185 -3.359 29.279 1.00 79.94 70 MET A C 1
ATOM 562 O O . MET A 1 70 ? -25.627 -3.200 30.413 1.00 79.94 70 MET A O 1
ATOM 566 N N . LYS A 1 71 ? -25.991 -3.275 28.215 1.00 80.06 71 LYS A N 1
ATOM 567 C CA . LYS A 1 71 ? -27.423 -2.969 28.323 1.00 80.06 71 LYS A CA 1
ATOM 568 C C . LYS A 1 71 ? -28.207 -4.042 29.082 1.00 80.06 71 LYS A C 1
ATOM 570 O O . LYS A 1 71 ? -29.184 -3.714 29.754 1.00 80.06 71 LYS A O 1
ATOM 575 N N . LYS A 1 72 ? -27.823 -5.317 28.962 1.00 81.31 72 LYS A N 1
ATOM 576 C CA . LYS A 1 72 ? -28.431 -6.417 29.729 1.00 81.31 72 LYS A CA 1
ATOM 577 C C . LYS A 1 72 ? -28.020 -6.371 31.198 1.00 81.31 72 LYS A C 1
ATOM 579 O O . LYS A 1 72 ? -28.899 -6.535 32.037 1.00 81.31 72 LYS A O 1
ATOM 584 N N . ILE A 1 73 ? -26.745 -6.100 31.492 1.00 75.62 73 ILE A N 1
ATOM 585 C CA . ILE A 1 73 ? -26.241 -5.898 32.862 1.00 75.62 73 ILE A CA 1
ATOM 586 C C . ILE A 1 73 ? -27.018 -4.753 33.530 1.00 75.62 73 ILE A C 1
ATOM 588 O O . ILE A 1 73 ? -27.664 -4.964 34.553 1.00 75.62 73 ILE A O 1
ATOM 592 N N . ASN A 1 74 ? -27.106 -3.597 32.867 1.00 69.94 74 ASN A N 1
ATOM 593 C CA . ASN A 1 74 ? -27.813 -2.419 33.384 1.00 69.94 74 ASN A CA 1
ATOM 594 C C . ASN A 1 74 ? -29.327 -2.625 33.557 1.00 69.94 74 ASN A C 1
ATOM 596 O O . ASN A 1 74 ? -29.953 -1.913 34.330 1.00 69.94 74 ASN A O 1
ATOM 600 N N . LYS A 1 75 ? -29.942 -3.580 32.845 1.00 68.06 75 LYS A N 1
ATOM 601 C CA . LYS A 1 75 ? -31.360 -3.940 33.027 1.00 68.06 75 LYS A CA 1
ATOM 602 C C . LYS A 1 75 ? -31.610 -4.851 34.232 1.00 68.06 75 LYS A C 1
ATOM 604 O O . LYS A 1 75 ? -32.759 -4.964 34.647 1.00 68.06 75 LYS A O 1
ATOM 609 N N . GLY A 1 76 ? -30.581 -5.551 34.711 1.00 62.41 76 GLY A N 1
ATOM 610 C CA . GLY A 1 76 ? -30.651 -6.458 35.859 1.00 62.41 76 GLY A CA 1
ATOM 611 C C . GLY A 1 76 ? -30.232 -5.818 37.186 1.00 62.41 76 GLY A C 1
ATOM 612 O O . GLY A 1 76 ? -30.479 -6.409 38.234 1.00 62.41 76 GLY A O 1
ATOM 613 N N . MET A 1 77 ? -29.622 -4.629 37.154 1.00 61.81 77 MET A N 1
ATOM 614 C CA . MET A 1 77 ? -29.356 -3.817 38.340 1.00 61.81 77 MET A CA 1
ATOM 615 C C . MET A 1 77 ? -30.606 -3.038 38.735 1.00 61.81 77 MET A C 1
ATOM 617 O O . MET A 1 77 ? -31.088 -2.189 37.988 1.00 61.81 77 MET A O 1
ATOM 621 N N . ASP A 1 78 ? -31.116 -3.338 39.926 1.00 58.78 78 ASP A N 1
ATOM 622 C CA . ASP A 1 78 ? -32.051 -2.476 40.645 1.00 58.78 78 ASP A CA 1
ATOM 623 C C . ASP A 1 78 ? -31.481 -1.052 40.739 1.00 58.78 78 ASP A C 1
ATOM 625 O O . ASP A 1 78 ? -30.266 -0.880 40.874 1.00 58.78 78 ASP A O 1
ATOM 629 N N . VAL A 1 79 ? -32.344 -0.036 40.682 1.00 60.06 79 VAL A N 1
ATOM 630 C CA . VAL A 1 79 ? -31.952 1.391 40.660 1.00 60.06 79 VAL A CA 1
ATOM 631 C C . VAL A 1 79 ? -31.056 1.764 41.852 1.00 60.06 79 VAL A C 1
ATOM 633 O O . VAL A 1 79 ? -30.176 2.603 41.704 1.00 60.06 79 VAL A O 1
ATOM 636 N N . ASP A 1 80 ? -31.193 1.070 42.984 1.00 62.12 80 ASP A N 1
ATOM 637 C CA . ASP A 1 80 ? -30.382 1.285 44.190 1.00 62.12 80 ASP A CA 1
ATOM 638 C C . ASP A 1 80 ? -28.947 0.724 44.094 1.00 62.12 80 ASP A C 1
ATOM 640 O O . ASP A 1 80 ? -28.063 1.170 44.818 1.00 62.12 80 ASP A O 1
ATOM 644 N N . LYS A 1 81 ? -28.680 -0.236 43.195 1.00 62.88 81 LYS A N 1
ATOM 645 C CA . LYS A 1 81 ? -27.321 -0.746 42.901 1.00 62.88 81 LYS A CA 1
ATOM 646 C C . LYS A 1 81 ? -26.669 -0.042 41.712 1.00 62.88 81 LYS A C 1
ATOM 648 O O . LYS A 1 81 ? -25.499 -0.285 41.415 1.00 62.88 81 LYS A O 1
ATOM 653 N N . LEU A 1 82 ? -27.426 0.797 41.004 1.00 67.81 82 LEU A N 1
ATOM 654 C CA . LEU A 1 82 ? -26.952 1.508 39.823 1.00 67.81 82 LEU A CA 1
ATOM 655 C C . LEU A 1 82 ? -25.839 2.495 40.172 1.00 67.81 82 LEU A C 1
ATOM 657 O O . LEU A 1 82 ? -24.891 2.578 39.406 1.00 67.81 82 LEU A O 1
ATOM 661 N N . ASP A 1 83 ? -25.935 3.193 41.306 1.00 68.88 83 ASP A N 1
ATOM 662 C CA . ASP A 1 83 ? -24.917 4.162 41.732 1.00 68.88 83 ASP A CA 1
ATOM 663 C C . ASP A 1 83 ? -23.581 3.471 42.044 1.00 68.88 83 ASP A C 1
ATOM 665 O O . ASP A 1 83 ? -22.560 3.847 41.476 1.00 68.88 83 ASP A O 1
ATOM 669 N N . GLU A 1 84 ? -23.598 2.393 42.838 1.00 74.19 84 GLU A N 1
ATOM 670 C CA . GLU A 1 84 ? -22.395 1.603 43.159 1.00 74.19 84 GLU A CA 1
ATOM 671 C C . GLU A 1 84 ? -21.771 0.995 41.893 1.00 74.19 84 GLU A C 1
ATOM 673 O O . GLU A 1 84 ? -20.566 1.077 41.675 1.00 74.19 84 GLU A O 1
ATOM 678 N N . THR A 1 85 ? -22.599 0.481 40.979 1.00 70.06 85 THR A N 1
ATOM 679 C CA . THR A 1 85 ? -22.069 -0.084 39.734 1.00 70.06 85 THR A CA 1
ATOM 680 C C . THR A 1 85 ? -21.631 0.988 38.729 1.00 70.06 85 THR A C 1
ATOM 682 O O . THR A 1 85 ? -20.769 0.728 37.898 1.00 70.06 85 THR A O 1
ATOM 685 N N . MET A 1 86 ? -22.218 2.188 38.744 1.00 73.62 86 MET A N 1
ATOM 686 C CA . MET A 1 86 ? -21.768 3.302 37.900 1.00 73.62 86 MET A CA 1
ATOM 687 C C . MET A 1 86 ? -20.412 3.830 38.361 1.00 73.62 86 MET A C 1
ATOM 689 O O . MET A 1 86 ? -19.618 4.231 37.510 1.00 73.62 86 MET A O 1
ATOM 693 N N . ASP A 1 87 ? -20.137 3.795 39.664 1.00 81.38 87 ASP A N 1
ATOM 694 C CA . ASP A 1 87 ? -18.807 4.078 40.197 1.00 81.38 87 ASP A CA 1
ATOM 695 C C . ASP A 1 87 ? -17.812 2.969 39.811 1.00 81.38 87 ASP A C 1
ATOM 697 O O . ASP A 1 87 ? -16.782 3.283 39.214 1.00 81.38 87 ASP A O 1
ATOM 701 N N . ASP A 1 88 ? -18.167 1.685 39.947 1.00 77.25 88 ASP A N 1
ATOM 702 C CA . ASP A 1 88 ? -17.321 0.575 39.467 1.00 77.25 88 ASP A CA 1
ATOM 703 C C . ASP A 1 88 ? -17.047 0.648 37.948 1.00 77.25 88 ASP A C 1
ATOM 705 O O . ASP A 1 88 ? -15.936 0.379 37.484 1.00 77.25 88 ASP A O 1
ATOM 709 N N . ILE A 1 89 ? -18.046 1.025 37.138 1.00 77.62 89 ILE A N 1
ATOM 710 C CA . ILE A 1 89 ? -17.891 1.200 35.685 1.00 77.62 89 ILE A CA 1
ATOM 711 C C . ILE A 1 89 ? -16.958 2.371 35.378 1.00 77.62 89 ILE A C 1
ATOM 713 O O . ILE A 1 89 ? -16.147 2.257 34.461 1.00 77.62 89 ILE A O 1
ATOM 717 N N . ARG A 1 90 ? -17.056 3.492 36.101 1.00 79.06 90 ARG A N 1
ATOM 718 C CA . ARG A 1 90 ? -16.147 4.635 35.912 1.00 79.06 90 ARG A CA 1
ATOM 719 C C . ARG A 1 90 ? -14.709 4.250 36.221 1.00 79.06 90 ARG A C 1
ATOM 721 O O . ARG A 1 90 ? -13.833 4.572 35.421 1.00 79.06 90 ARG A O 1
ATOM 728 N N . ASP A 1 91 ? -14.490 3.511 37.302 1.00 83.25 91 ASP A N 1
ATOM 729 C CA . ASP A 1 91 ? -13.162 3.031 37.683 1.00 83.25 91 ASP A CA 1
ATOM 730 C C . ASP A 1 91 ? -12.600 2.052 36.639 1.00 83.25 91 ASP A C 1
ATOM 732 O O . ASP A 1 91 ? -11.439 2.152 36.241 1.00 83.25 91 ASP A O 1
ATOM 736 N N . GLN A 1 92 ? -13.433 1.152 36.107 1.00 77.06 92 GLN A N 1
ATOM 737 C CA . GLN A 1 92 ? -13.036 0.226 35.038 1.00 77.06 92 GLN A CA 1
ATOM 738 C C . GLN A 1 92 ? -12.789 0.922 33.692 1.00 77.06 92 GLN A C 1
ATOM 740 O O . GLN A 1 92 ? -11.884 0.527 32.959 1.00 77.06 92 GLN A O 1
ATOM 745 N N . VAL A 1 93 ? -13.564 1.956 33.346 1.00 78.50 93 VAL A N 1
ATOM 746 C CA . VAL A 1 93 ? -13.332 2.765 32.138 1.00 78.50 93 VAL A CA 1
ATOM 747 C C . VAL A 1 93 ? -12.025 3.545 32.266 1.00 78.50 93 VAL A C 1
ATOM 749 O O . VAL A 1 93 ? -11.244 3.542 31.319 1.00 78.50 93 VAL A O 1
ATOM 752 N N . ALA A 1 94 ? -11.743 4.130 33.433 1.00 82.31 94 ALA A N 1
ATOM 753 C CA . ALA A 1 94 ? -10.479 4.813 33.700 1.00 82.31 94 ALA A CA 1
ATOM 754 C C . ALA A 1 94 ? -9.279 3.855 33.602 1.00 82.31 94 ALA A C 1
ATOM 756 O O . ALA A 1 94 ? -8.285 4.176 32.952 1.00 82.31 94 ALA A O 1
ATOM 757 N N . LEU A 1 95 ? -9.398 2.646 34.160 1.00 81.88 95 LEU A N 1
ATOM 758 C CA . LEU A 1 95 ? -8.382 1.602 34.022 1.00 81.88 95 LEU A CA 1
ATOM 759 C C . LEU A 1 95 ? -8.204 1.172 32.555 1.00 81.88 95 LEU A C 1
ATOM 761 O O . LEU A 1 95 ? -7.085 0.977 32.089 1.00 81.88 95 LEU A O 1
ATOM 765 N N . GLY A 1 96 ? -9.301 1.035 31.808 1.00 81.12 96 GLY A N 1
ATOM 766 C CA . GLY A 1 96 ? -9.275 0.717 30.382 1.00 81.12 96 GLY A CA 1
ATOM 767 C C . GLY A 1 96 ? -8.593 1.800 29.544 1.00 81.12 96 GLY A C 1
ATOM 768 O O . GLY A 1 96 ? -7.824 1.473 28.642 1.00 81.12 96 GLY A O 1
ATOM 769 N N . GLU A 1 97 ? -8.824 3.077 29.857 1.00 82.62 97 GLU A N 1
ATOM 770 C CA . GLU A 1 97 ? -8.118 4.207 29.244 1.00 82.62 97 GLU A CA 1
ATOM 771 C C . GLU A 1 97 ? -6.631 4.216 29.614 1.00 82.62 97 GLU A C 1
ATOM 773 O O . GLU A 1 97 ? -5.797 4.451 28.742 1.00 82.62 97 GLU A O 1
ATOM 778 N N . GLU A 1 98 ? -6.271 3.901 30.861 1.00 80.75 98 GLU A N 1
ATOM 779 C CA . GLU A 1 98 ? -4.873 3.769 31.290 1.00 80.75 98 GLU A CA 1
ATOM 780 C C . GLU A 1 98 ? -4.158 2.636 30.537 1.00 80.75 98 GLU A C 1
ATOM 782 O O . GLU A 1 98 ? -3.070 2.841 30.000 1.00 80.75 98 GLU A O 1
ATOM 787 N N . ILE A 1 99 ? -4.800 1.472 30.398 1.00 78.75 99 ILE A N 1
ATOM 788 C CA . ILE A 1 99 ? -4.285 0.339 29.617 1.00 78.75 99 ILE A CA 1
ATOM 789 C C . ILE A 1 99 ? -4.180 0.705 28.135 1.00 78.75 99 ILE A C 1
ATOM 791 O O . ILE A 1 99 ? -3.161 0.436 27.504 1.00 78.75 99 ILE A O 1
ATOM 795 N N . SER A 1 100 ? -5.214 1.330 27.568 1.00 78.62 100 SER A N 1
ATOM 796 C CA . SER A 1 100 ? -5.208 1.756 26.169 1.00 78.62 100 SER A CA 1
ATOM 797 C C . SER A 1 100 ? -4.091 2.760 25.911 1.00 78.62 100 SER A C 1
ATOM 799 O O . SER A 1 100 ? -3.400 2.639 24.905 1.00 78.62 100 SER A O 1
ATOM 801 N N . ASN A 1 101 ? -3.872 3.715 26.815 1.00 81.31 101 ASN A N 1
ATOM 802 C CA . ASN A 1 101 ? -2.772 4.672 26.726 1.00 81.31 101 ASN A CA 1
ATOM 803 C C . ASN A 1 101 ? -1.408 3.989 26.875 1.00 81.31 101 ASN A C 1
ATOM 805 O O . ASN A 1 101 ? -0.496 4.311 26.122 1.00 81.31 101 ASN A O 1
ATOM 809 N N . ALA A 1 102 ? -1.272 3.021 27.783 1.00 77.75 102 ALA A N 1
ATOM 810 C CA . ALA A 1 102 ? -0.041 2.254 27.957 1.00 77.75 102 ALA A CA 1
ATOM 811 C C . ALA A 1 102 ? 0.289 1.369 26.739 1.00 77.75 102 ALA A C 1
ATOM 813 O O . ALA A 1 102 ? 1.457 1.206 26.406 1.00 77.75 102 ALA A O 1
ATOM 814 N N . ILE A 1 103 ? -0.722 0.825 26.052 1.00 74.19 103 ILE A N 1
ATOM 815 C CA . ILE A 1 103 ? -0.554 0.038 24.815 1.00 74.19 103 ILE A CA 1
ATOM 816 C C . ILE A 1 103 ? -0.334 0.944 23.596 1.00 74.19 103 ILE A C 1
ATOM 818 O O . ILE A 1 103 ? 0.394 0.577 22.678 1.00 74.19 103 ILE A O 1
ATOM 822 N N . SER A 1 104 ? -0.985 2.109 23.566 1.00 76.81 104 SER A N 1
ATOM 823 C CA . SER A 1 104 ? -0.882 3.065 22.455 1.00 76.81 104 SER A CA 1
ATOM 824 C C . SER A 1 104 ? 0.395 3.896 22.514 1.00 76.81 104 SER A C 1
ATOM 826 O O . SER A 1 104 ? 0.753 4.514 21.513 1.00 76.81 104 SER A O 1
ATOM 828 N N . GLN A 1 105 ? 1.086 3.925 23.659 1.00 70.38 105 GLN A N 1
ATOM 829 C CA . GLN A 1 105 ? 2.466 4.386 23.701 1.00 70.38 105 GLN A CA 1
ATOM 830 C C . GLN A 1 105 ? 3.306 3.448 22.825 1.00 70.38 105 GLN A C 1
ATOM 832 O O . GLN A 1 105 ? 3.352 2.247 23.104 1.00 70.38 105 GLN A O 1
ATOM 837 N N . PRO A 1 106 ? 3.951 3.960 21.760 1.00 61.09 106 PRO A N 1
ATOM 838 C CA . PRO A 1 106 ? 4.829 3.141 20.945 1.00 61.09 106 PRO A CA 1
ATOM 839 C C . PRO A 1 106 ? 5.901 2.540 21.858 1.00 61.09 106 PRO A C 1
ATOM 841 O O . PRO A 1 106 ? 6.665 3.274 22.480 1.00 61.09 106 PRO A O 1
ATOM 844 N N . LEU A 1 107 ? 5.953 1.207 21.960 1.00 63.88 107 LEU A N 1
ATOM 845 C CA . LEU A 1 107 ? 6.993 0.516 22.736 1.00 63.88 107 LEU A CA 1
ATOM 846 C C . LEU A 1 107 ? 8.405 0.792 22.193 1.00 63.88 107 LEU A C 1
ATOM 848 O O . LEU A 1 107 ? 9.388 0.558 22.892 1.00 63.88 107 LEU A O 1
ATOM 852 N N . VAL A 1 108 ? 8.492 1.267 20.951 1.00 62.47 108 VAL A N 1
ATOM 853 C CA . VAL A 1 108 ? 9.719 1.634 20.255 1.00 62.47 108 VAL A CA 1
ATOM 854 C C . VAL A 1 108 ? 9.412 2.902 19.461 1.00 62.47 108 VAL A C 1
ATOM 856 O O . VAL A 1 108 ? 8.517 2.891 18.614 1.00 62.47 108 VAL A O 1
ATOM 859 N N . GLU A 1 109 ? 10.122 3.995 19.739 1.00 61.59 109 GLU A N 1
ATOM 860 C CA . GLU A 1 109 ? 10.203 5.113 18.797 1.00 61.59 109 GLU A CA 1
ATOM 861 C C . GLU A 1 109 ? 10.889 4.566 17.543 1.00 61.59 109 GLU A C 1
ATOM 863 O O . GLU A 1 109 ? 12.065 4.218 17.579 1.00 61.59 109 GLU A O 1
ATOM 868 N N . THR A 1 110 ? 10.132 4.364 16.466 1.00 61.84 110 THR A N 1
ATOM 869 C CA . THR A 1 110 ? 10.722 3.968 15.185 1.00 61.84 110 THR A CA 1
ATOM 870 C C . THR A 1 110 ? 11.412 5.201 14.619 1.00 61.84 110 THR A C 1
ATOM 872 O O . THR A 1 110 ? 10.729 6.146 14.225 1.00 61.84 110 THR A O 1
ATOM 875 N N . ASP A 1 111 ? 12.744 5.225 14.662 1.00 77.00 111 ASP A N 1
ATOM 876 C CA . ASP A 1 111 ? 13.524 6.314 14.082 1.00 77.00 111 ASP A CA 1
ATOM 877 C C . ASP A 1 111 ? 13.409 6.235 12.554 1.00 77.00 111 ASP A C 1
ATOM 879 O O . ASP A 1 111 ? 13.664 5.199 11.938 1.00 77.00 111 ASP A O 1
ATOM 883 N N . GLU A 1 112 ? 12.983 7.334 11.937 1.00 72.69 112 GLU A N 1
ATOM 884 C CA . GLU A 1 112 ? 12.857 7.452 10.484 1.00 72.69 112 GLU A CA 1
ATOM 885 C C . GLU A 1 112 ? 14.229 7.270 9.804 1.00 72.69 112 GLU A C 1
ATOM 887 O O . GLU A 1 112 ? 14.296 6.783 8.679 1.00 72.69 112 GLU A O 1
ATOM 892 N N . ALA A 1 113 ? 15.328 7.569 10.513 1.00 77.50 113 ALA A N 1
ATOM 893 C CA . ALA A 1 113 ? 16.689 7.330 10.040 1.00 77.50 113 ALA A CA 1
ATOM 894 C C . ALA A 1 113 ? 17.073 5.839 9.994 1.00 77.50 113 ALA A C 1
ATOM 896 O O . ALA A 1 113 ? 17.768 5.429 9.064 1.00 77.50 113 ALA A O 1
ATOM 897 N N . ASP A 1 114 ? 16.612 5.030 10.954 1.00 82.31 114 ASP A N 1
ATOM 898 C CA . ASP A 1 114 ? 16.867 3.582 10.965 1.00 82.31 114 ASP A CA 1
ATOM 899 C C . ASP A 1 114 ? 16.093 2.889 9.829 1.00 82.31 114 ASP A C 1
ATOM 901 O O . ASP A 1 114 ? 16.628 2.021 9.145 1.00 82.31 114 ASP A O 1
ATOM 905 N N . LEU A 1 115 ? 14.859 3.333 9.557 1.00 83.81 115 LEU A N 1
ATOM 906 C CA . LEU A 1 115 ? 14.054 2.842 8.431 1.00 83.81 115 LEU A CA 1
ATOM 907 C C . LEU A 1 115 ? 14.671 3.165 7.064 1.00 83.81 115 LEU A C 1
ATOM 909 O O . LEU A 1 115 ? 14.605 2.333 6.160 1.00 83.81 115 LEU A O 1
ATOM 913 N N . GLU A 1 116 ? 15.244 4.359 6.897 1.00 82.81 116 GLU A N 1
ATOM 914 C CA . GLU A 1 116 ? 15.919 4.742 5.651 1.00 82.81 116 GLU A CA 1
ATOM 915 C C . GLU A 1 116 ? 17.172 3.883 5.421 1.00 82.81 116 GLU A C 1
ATOM 917 O O . GLU A 1 116 ? 17.406 3.422 4.307 1.00 82.81 116 GLU A O 1
ATOM 922 N N . ALA A 1 117 ? 17.934 3.593 6.481 1.00 88.50 117 ALA A N 1
ATOM 923 C CA . ALA A 1 117 ? 19.098 2.714 6.402 1.00 88.50 117 ALA A CA 1
ATOM 924 C C . ALA A 1 117 ? 18.715 1.269 6.028 1.00 88.50 117 ALA A C 1
ATOM 926 O O . ALA A 1 117 ? 19.337 0.677 5.144 1.00 88.50 117 ALA A O 1
ATOM 927 N N . ASP A 1 118 ? 17.661 0.724 6.644 1.00 85.19 118 ASP A N 1
ATOM 928 C CA . ASP A 1 118 ? 17.133 -0.604 6.309 1.00 85.19 118 ASP A CA 1
ATOM 929 C C . ASP A 1 118 ? 16.631 -0.662 4.850 1.00 85.19 118 ASP A C 1
ATOM 931 O O . ASP A 1 118 ? 16.793 -1.675 4.161 1.00 85.19 118 ASP A O 1
ATOM 935 N N . LEU A 1 119 ? 16.030 0.428 4.354 1.00 87.19 119 LEU A N 1
ATOM 936 C CA . LEU A 1 119 ? 15.574 0.539 2.968 1.00 87.19 119 LEU A CA 1
ATOM 937 C C . LEU A 1 119 ? 16.752 0.565 1.985 1.00 87.19 119 LEU A C 1
ATOM 939 O O . LEU A 1 119 ? 16.719 -0.162 0.990 1.00 87.19 119 LEU A O 1
ATOM 943 N N . GLU A 1 120 ? 17.797 1.346 2.270 1.00 89.38 120 GLU A N 1
ATOM 944 C CA . GLU A 1 120 ? 19.022 1.389 1.460 1.00 89.38 120 GLU A CA 1
ATOM 945 C C . GLU A 1 120 ? 19.698 0.007 1.382 1.00 89.38 120 GLU A C 1
ATOM 947 O O . GLU A 1 120 ? 20.114 -0.420 0.299 1.00 89.38 120 GLU A O 1
ATOM 952 N N . GLU A 1 121 ? 19.762 -0.733 2.497 1.00 91.38 121 GLU A N 1
ATOM 953 C CA . GLU A 1 121 ? 20.310 -2.097 2.524 1.00 91.38 121 GLU A CA 1
ATOM 954 C C . GLU A 1 121 ? 19.483 -3.057 1.652 1.00 91.38 121 GLU A C 1
ATOM 956 O O . GLU A 1 121 ? 20.035 -3.834 0.861 1.00 91.38 121 GLU A O 1
ATOM 961 N N . LEU A 1 122 ? 18.152 -2.974 1.735 1.00 88.25 122 LEU A N 1
ATOM 962 C CA . LEU A 1 122 ? 17.254 -3.781 0.914 1.00 88.25 122 LEU A CA 1
ATOM 963 C C . LEU A 1 122 ? 17.441 -3.484 -0.583 1.00 88.25 122 LEU A C 1
ATOM 965 O O . LEU A 1 122 ? 17.562 -4.417 -1.382 1.00 88.25 122 LEU A O 1
ATOM 969 N N . GLU A 1 123 ? 17.511 -2.210 -0.973 1.00 86.50 123 GLU A N 1
ATOM 970 C CA . GLU A 1 123 ? 17.742 -1.805 -2.364 1.00 86.50 123 GLU A CA 1
ATOM 971 C C . GLU A 1 123 ? 19.091 -2.313 -2.888 1.00 86.50 123 GLU A C 1
ATOM 973 O O . GLU A 1 123 ? 19.173 -2.830 -4.009 1.00 86.50 123 GLU A O 1
ATOM 978 N N . GLN A 1 124 ? 20.142 -2.233 -2.069 1.00 88.06 124 GLN A N 1
ATOM 979 C CA . GLN A 1 124 ? 21.461 -2.739 -2.430 1.00 88.06 124 GLN A CA 1
ATOM 980 C C . GLN A 1 124 ? 21.457 -4.261 -2.628 1.00 88.06 124 GLN A C 1
ATOM 982 O O . GLN A 1 124 ? 22.009 -4.746 -3.620 1.00 88.06 124 GLN A O 1
ATOM 987 N N . SER A 1 125 ? 20.789 -5.006 -1.741 1.00 81.31 125 SER A N 1
ATOM 988 C CA . SER A 1 125 ? 20.665 -6.465 -1.854 1.00 81.31 125 SER A CA 1
ATOM 989 C C . SER A 1 125 ? 19.961 -6.891 -3.151 1.00 81.31 125 SER A C 1
ATOM 991 O O . SER A 1 125 ? 20.418 -7.801 -3.843 1.00 81.31 125 SER A O 1
ATOM 993 N N . MET A 1 126 ? 18.907 -6.172 -3.557 1.00 80.75 126 MET A N 1
ATOM 994 C CA . MET A 1 126 ? 18.179 -6.455 -4.797 1.00 80.75 126 MET A CA 1
ATOM 995 C C . MET A 1 126 ? 19.024 -6.193 -6.047 1.00 80.75 126 MET A C 1
ATOM 997 O O . MET A 1 126 ? 18.942 -6.950 -7.017 1.00 80.75 126 MET A O 1
ATOM 1001 N N . LEU A 1 127 ? 19.842 -5.137 -6.038 1.00 83.00 127 LEU A N 1
ATOM 1002 C CA . LEU A 1 127 ? 20.770 -4.848 -7.133 1.00 83.00 127 LEU A CA 1
ATOM 1003 C C . LEU A 1 127 ? 21.851 -5.927 -7.244 1.00 83.00 127 LEU A C 1
ATOM 1005 O O . LEU A 1 127 ? 22.220 -6.318 -8.352 1.00 83.00 127 LEU A O 1
ATOM 1009 N N . GLU A 1 128 ? 22.355 -6.423 -6.116 1.00 82.81 128 GLU A N 1
ATOM 1010 C CA . GLU A 1 128 ? 23.365 -7.480 -6.085 1.00 82.81 128 GLU A CA 1
ATOM 1011 C C . GLU A 1 128 ? 22.804 -8.819 -6.598 1.00 82.81 128 GLU A C 1
ATOM 1013 O O . GLU A 1 128 ? 23.452 -9.494 -7.410 1.00 82.81 128 GLU A O 1
ATOM 1018 N N . ASP A 1 129 ? 21.560 -9.146 -6.241 1.00 77.25 129 ASP A N 1
ATOM 1019 C CA . ASP A 1 129 ? 20.806 -10.280 -6.787 1.00 77.25 129 ASP A CA 1
ATOM 1020 C C . ASP A 1 129 ? 20.546 -10.134 -8.298 1.00 77.25 129 ASP A C 1
ATOM 1022 O O . ASP A 1 129 ? 20.689 -11.094 -9.061 1.00 77.25 129 ASP A O 1
ATOM 1026 N N . GLU A 1 130 ? 20.215 -8.933 -8.785 1.00 73.88 130 GLU A N 1
ATOM 1027 C CA . GLU A 1 130 ? 20.031 -8.684 -10.221 1.00 73.88 130 GLU A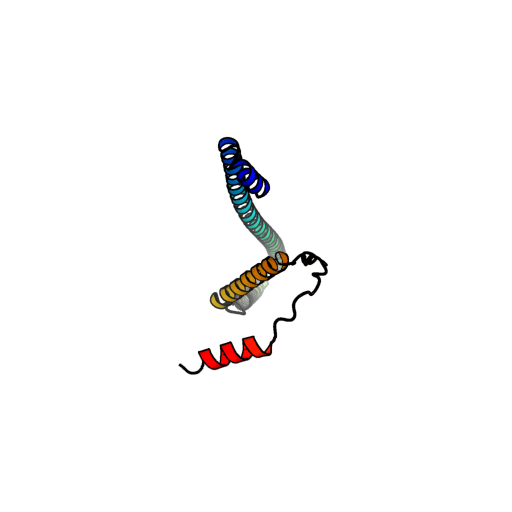 CA 1
ATOM 1028 C C . GLU A 1 130 ? 21.357 -8.828 -10.991 1.00 73.88 130 GLU A C 1
ATOM 1030 O O . GLU A 1 130 ? 21.409 -9.476 -12.041 1.00 73.88 130 GLU A O 1
ATOM 1035 N N . ILE A 1 131 ? 22.460 -8.299 -10.452 1.00 74.44 131 ILE A N 1
ATOM 1036 C CA . ILE A 1 131 ? 23.794 -8.387 -11.063 1.00 74.44 131 ILE A CA 1
ATOM 1037 C C . ILE A 1 131 ? 24.303 -9.832 -11.088 1.00 74.44 131 ILE A C 1
ATOM 1039 O O . ILE A 1 131 ? 24.871 -10.265 -12.097 1.00 74.44 131 ILE A O 1
ATOM 1043 N N . THR A 1 132 ? 24.111 -10.598 -10.014 1.00 65.31 132 THR A N 1
ATOM 1044 C CA . THR A 1 132 ? 24.512 -12.013 -9.965 1.00 65.31 132 THR A CA 1
ATOM 1045 C C . THR A 1 132 ? 23.690 -12.879 -10.918 1.00 65.31 132 THR A C 1
ATOM 1047 O O . THR A 1 132 ? 24.235 -13.814 -11.506 1.00 65.31 132 THR A O 1
ATOM 1050 N N . ASN A 1 133 ? 22.427 -12.528 -11.174 1.00 60.19 133 ASN A N 1
ATOM 1051 C CA . ASN A 1 133 ? 21.596 -13.213 -12.166 1.00 60.19 133 ASN A CA 1
ATOM 1052 C C . ASN A 1 133 ? 21.991 -12.868 -13.621 1.00 60.19 133 ASN A C 1
ATOM 1054 O O . ASN A 1 133 ? 21.851 -13.698 -14.520 1.00 60.19 133 ASN A O 1
ATOM 1058 N N . VAL A 1 134 ? 22.537 -11.668 -13.868 1.00 59.84 134 VAL A N 1
ATOM 1059 C CA . VAL A 1 134 ? 23.061 -11.248 -15.187 1.00 59.84 134 VAL A CA 1
ATOM 1060 C C . VAL A 1 134 ? 24.478 -11.793 -15.453 1.00 59.84 134 VAL A C 1
ATOM 1062 O O . VAL A 1 134 ? 24.833 -12.049 -16.605 1.00 59.84 134 VAL A O 1
ATOM 1065 N N . ASN A 1 135 ? 25.276 -12.042 -14.410 1.00 51.06 135 ASN A N 1
ATOM 1066 C CA . ASN A 1 135 ? 26.653 -12.547 -14.492 1.00 51.06 135 ASN A CA 1
ATOM 1067 C C . ASN A 1 135 ? 26.773 -14.073 -14.301 1.00 51.06 135 ASN A C 1
ATOM 1069 O O . ASN A 1 135 ? 27.650 -14.541 -13.577 1.00 51.06 135 ASN A O 1
ATOM 1073 N N . GLN A 1 136 ? 25.974 -14.883 -15.003 1.00 50.34 136 GLN A N 1
ATOM 1074 C CA . GLN A 1 136 ? 26.445 -16.227 -15.364 1.00 50.34 136 GLN A CA 1
ATOM 1075 C C . GLN A 1 136 ? 27.316 -16.112 -16.624 1.00 50.34 136 GLN A C 1
ATOM 1077 O O . GLN A 1 136 ? 26.774 -16.040 -17.732 1.00 50.34 136 GLN A O 1
ATOM 1082 N N . PRO A 1 137 ? 28.661 -16.096 -16.526 1.00 49.06 137 PRO A N 1
ATOM 1083 C CA . PRO A 1 137 ? 29.481 -16.189 -17.717 1.00 49.06 137 PRO A CA 1
ATOM 1084 C C . PRO A 1 137 ? 29.288 -17.593 -18.296 1.00 49.06 137 PRO A C 1
ATOM 1086 O O . PRO A 1 137 ? 29.745 -18.587 -17.728 1.00 49.06 137 PRO A O 1
ATOM 1089 N N . SER A 1 138 ? 28.624 -17.682 -19.450 1.00 55.31 138 SER A N 1
ATOM 1090 C CA . SER A 1 138 ? 28.777 -18.834 -20.338 1.00 55.31 138 SER A CA 1
ATOM 1091 C C . SER A 1 138 ? 30.253 -18.907 -20.724 1.00 55.31 138 SER A C 1
ATOM 1093 O O . SER A 1 138 ? 30.716 -18.222 -21.632 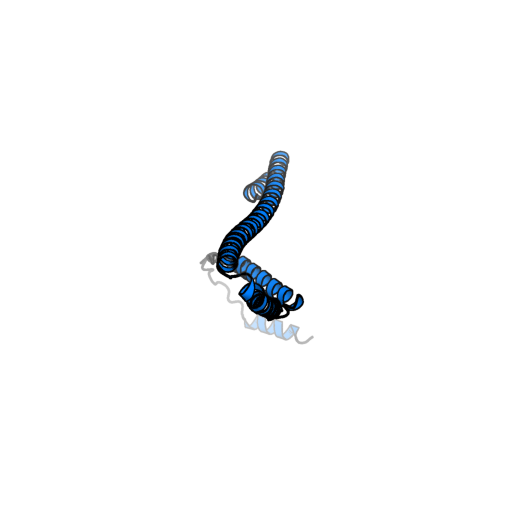1.00 55.31 138 SER A O 1
ATOM 1095 N N . THR A 1 139 ? 31.019 -19.687 -19.970 1.00 50.78 139 THR A N 1
ATOM 1096 C CA . THR A 1 139 ? 32.442 -19.937 -20.193 1.00 50.78 139 THR A CA 1
ATOM 1097 C C . THR A 1 139 ? 32.610 -20.983 -21.291 1.00 50.78 139 THR A C 1
ATOM 1099 O O . THR A 1 139 ? 33.198 -22.038 -21.088 1.00 50.78 139 THR A O 1
ATOM 1102 N N . GLU A 1 140 ? 32.129 -20.683 -22.497 1.00 55.25 140 GLU A N 1
ATOM 1103 C CA . GLU A 1 140 ? 32.676 -21.309 -23.700 1.00 55.25 140 GLU A CA 1
ATOM 1104 C C . GLU A 1 140 ? 33.791 -20.407 -24.224 1.00 55.25 140 GLU A C 1
ATOM 1106 O O . GLU A 1 140 ? 33.594 -19.511 -25.044 1.00 55.25 140 GLU A O 1
ATOM 1111 N N . LEU A 1 141 ? 34.991 -20.616 -23.680 1.00 52.19 141 LEU A N 1
ATOM 1112 C CA . LEU A 1 141 ? 36.206 -20.031 -24.232 1.00 52.19 141 LEU A CA 1
ATOM 1113 C C . LEU A 1 141 ? 36.378 -20.517 -25.685 1.00 52.19 141 LEU A C 1
ATOM 1115 O O . LEU A 1 141 ? 36.252 -21.719 -25.942 1.00 52.19 141 LEU A O 1
ATOM 1119 N N . PRO A 1 142 ? 36.700 -19.631 -26.645 1.00 57.03 142 PRO A N 1
ATOM 1120 C CA . PRO A 1 142 ? 36.958 -20.047 -28.016 1.00 57.03 142 PRO A CA 1
ATOM 1121 C C . PRO A 1 142 ? 38.172 -20.983 -28.054 1.00 57.03 142 PRO A C 1
ATOM 1123 O O . PRO A 1 142 ? 39.248 -20.656 -27.553 1.00 57.03 142 PRO A O 1
ATOM 1126 N N . SER A 1 143 ? 37.999 -22.165 -28.653 1.00 55.50 143 SER A N 1
ATOM 1127 C CA . SER A 1 143 ? 39.090 -23.128 -28.827 1.00 55.50 143 SER A CA 1
ATOM 1128 C C . SER A 1 143 ? 40.219 -22.524 -29.658 1.00 55.50 143 SER A C 1
ATOM 1130 O O . SER A 1 143 ? 40.032 -22.137 -30.811 1.00 55.50 143 SER A O 1
ATOM 1132 N N . VAL A 1 144 ? 41.407 -22.481 -29.060 1.00 48.22 144 VAL A N 1
ATOM 1133 C CA . VAL A 1 144 ? 42.638 -22.012 -29.700 1.00 48.22 144 VAL A CA 1
ATOM 1134 C C . VAL A 1 144 ? 43.007 -22.953 -30.863 1.00 48.22 144 VAL A C 1
ATOM 1136 O O . VAL A 1 144 ? 42.977 -24.177 -30.679 1.00 48.22 144 VAL A O 1
ATOM 1139 N N . PRO A 1 145 ? 43.377 -22.443 -32.054 1.00 52.34 145 PRO A N 1
ATOM 1140 C CA . PRO A 1 145 ? 43.770 -23.285 -33.179 1.00 52.34 145 PRO A CA 1
ATOM 1141 C C . PRO A 1 145 ? 45.043 -24.084 -32.862 1.00 52.34 145 PRO A C 1
ATOM 1143 O O . PRO A 1 145 ? 46.112 -23.520 -32.640 1.00 52.34 145 PRO A O 1
ATOM 1146 N N . LYS A 1 146 ? 44.955 -25.419 -32.891 1.00 52.06 146 LYS A N 1
ATOM 1147 C CA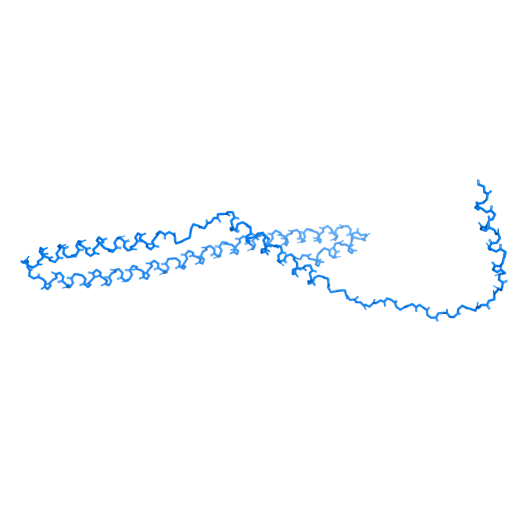 . LYS A 1 146 ? 46.117 -26.322 -32.833 1.00 52.06 146 LYS A CA 1
ATOM 1148 C C . LYS A 1 146 ? 46.791 -26.402 -34.205 1.00 52.06 146 LYS A C 1
ATOM 1150 O O . LYS A 1 146 ? 46.713 -27.433 -34.869 1.00 52.06 146 LYS A O 1
ATOM 1155 N N . GLN A 1 147 ? 47.444 -25.331 -34.644 1.00 42.47 147 GLN A N 1
ATOM 1156 C CA . GLN A 1 147 ? 48.328 -25.397 -35.807 1.00 42.47 147 GLN A CA 1
ATOM 1157 C C . GLN A 1 147 ? 49.774 -25.513 -35.327 1.00 42.47 147 GLN A C 1
ATOM 1159 O O . GLN A 1 147 ? 50.321 -24.587 -34.738 1.00 42.47 147 GLN A O 1
ATOM 1164 N N . LYS A 1 148 ? 50.383 -26.685 -35.547 1.00 46.12 148 LYS A N 1
ATOM 1165 C CA . LYS A 1 148 ? 51.822 -26.892 -35.355 1.00 46.12 148 LYS A CA 1
ATOM 1166 C C . LYS A 1 148 ? 52.558 -26.007 -36.358 1.00 46.12 148 LYS A C 1
ATOM 1168 O O . LYS A 1 148 ? 52.533 -26.293 -37.553 1.00 46.12 148 LYS A O 1
ATOM 1173 N N . VAL A 1 149 ? 53.168 -24.934 -35.874 1.00 37.25 149 VAL A N 1
ATOM 1174 C CA . VAL A 1 149 ? 54.101 -24.126 -36.658 1.00 37.25 149 VAL A CA 1
ATOM 1175 C C . VAL A 1 149 ? 55.448 -24.842 -36.589 1.00 37.25 149 VAL A C 1
ATOM 1177 O O . VAL A 1 149 ? 55.952 -25.102 -35.497 1.00 37.25 149 VAL A O 1
ATOM 1180 N N . GLY A 1 150 ? 55.958 -25.276 -37.742 1.00 36.03 150 GLY A N 1
ATOM 1181 C CA . GLY A 1 150 ? 57.276 -25.895 -37.847 1.00 36.03 150 GLY A CA 1
ATOM 1182 C C . GLY A 1 150 ? 58.351 -24.895 -37.437 1.00 36.03 150 GLY A C 1
ATOM 1183 O O . GLY A 1 150 ? 58.344 -23.763 -37.915 1.00 36.03 150 GLY A O 1
ATOM 1184 N N . LEU A 1 151 ? 59.232 -25.314 -36.528 1.00 34.44 151 LEU A N 1
ATOM 1185 C CA . LEU A 1 151 ? 60.480 -24.619 -36.257 1.00 34.44 151 LEU A CA 1
ATOM 1186 C C . LEU A 1 151 ? 61.411 -24.825 -37.450 1.00 34.44 151 LEU A C 1
ATOM 1188 O O . LEU A 1 151 ? 61.838 -25.948 -37.687 1.00 34.44 151 LEU A O 1
ATOM 1192 N N . ASP A 1 152 ? 61.737 -23.737 -38.131 1.00 42.31 152 ASP A N 1
ATOM 1193 C CA . ASP A 1 152 ? 62.998 -23.557 -38.839 1.00 42.31 152 ASP A CA 1
ATOM 1194 C C . ASP A 1 152 ? 63.390 -22.092 -38.648 1.00 42.31 152 ASP A C 1
ATOM 1196 O O . ASP A 1 152 ? 62.792 -21.215 -39.263 1.00 42.31 152 ASP A O 1
ATOM 1200 N N . THR A 1 153 ? 64.306 -21.856 -37.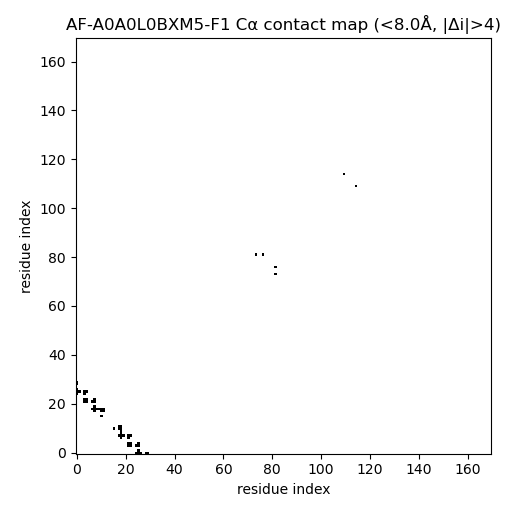704 1.00 38.12 153 THR A N 1
ATOM 1201 C CA . THR A 1 153 ? 65.484 -20.970 -37.788 1.00 38.12 153 THR A CA 1
ATOM 1202 C C . THR A 1 153 ? 66.039 -20.798 -36.376 1.00 38.12 153 THR A C 1
ATOM 1204 O O . THR A 1 153 ? 65.438 -20.109 -35.552 1.00 38.12 153 THR A O 1
ATOM 1207 N N . GLU A 1 154 ? 67.182 -21.434 -36.109 1.00 49.78 154 GLU A N 1
ATOM 1208 C CA . GLU A 1 154 ? 68.111 -21.034 -35.052 1.00 49.78 154 GLU A CA 1
ATOM 1209 C C . GLU A 1 154 ? 68.485 -19.567 -35.296 1.00 49.78 154 GLU A C 1
ATOM 1211 O O . GLU A 1 154 ? 69.251 -19.248 -36.205 1.00 49.78 154 GLU A O 1
ATOM 1216 N N . VAL A 1 155 ? 67.878 -18.663 -34.532 1.00 44.94 155 VAL A N 1
ATOM 1217 C CA . VAL A 1 155 ? 68.396 -17.309 -34.357 1.00 44.94 155 VAL A CA 1
ATOM 1218 C C . VAL A 1 155 ? 69.147 -17.355 -33.040 1.00 44.94 155 VAL A C 1
ATOM 1220 O O . VAL A 1 155 ? 68.545 -17.566 -31.991 1.00 44.94 155 VAL A O 1
ATOM 1223 N N . ASP A 1 156 ? 70.467 -17.266 -33.153 1.00 55.88 156 ASP A N 1
ATOM 1224 C CA . ASP A 1 156 ? 71.451 -17.316 -32.079 1.00 55.88 156 ASP A CA 1
ATOM 1225 C C . ASP A 1 156 ? 71.067 -16.339 -30.953 1.00 55.88 156 ASP A C 1
ATOM 1227 O O . ASP A 1 156 ? 71.185 -15.118 -31.086 1.00 55.88 156 ASP A O 1
ATOM 1231 N N . GLU A 1 157 ? 70.546 -16.887 -29.850 1.00 54.72 157 GLU A N 1
ATOM 1232 C CA . GLU A 1 157 ? 70.100 -16.137 -28.668 1.00 54.72 157 GLU A CA 1
ATOM 1233 C C . GLU A 1 157 ? 71.231 -15.266 -28.084 1.00 54.72 157 GLU A C 1
ATOM 1235 O O . GLU A 1 157 ? 70.969 -14.274 -27.397 1.00 54.72 157 GLU A O 1
ATOM 1240 N N . GLU A 1 158 ? 72.491 -15.580 -28.407 1.00 57.16 158 GLU A N 1
ATOM 1241 C CA . GLU A 1 158 ? 73.664 -14.834 -27.968 1.00 57.16 158 GLU A CA 1
ATOM 1242 C C . GLU A 1 158 ? 73.793 -13.458 -28.648 1.00 57.16 158 GLU A C 1
ATOM 1244 O O . GLU A 1 158 ? 74.305 -12.510 -28.045 1.00 57.16 158 GLU A O 1
ATOM 1249 N N . GLU A 1 159 ? 73.281 -13.296 -29.872 1.00 63.53 159 GLU A N 1
ATOM 1250 C CA . GLU A 1 159 ? 73.339 -12.020 -30.595 1.00 63.53 159 GLU A CA 1
ATOM 1251 C C . GLU A 1 159 ? 72.268 -11.036 -30.088 1.00 63.53 159 GLU A C 1
ATOM 1253 O O . GLU A 1 159 ? 72.538 -9.841 -29.929 1.00 63.53 159 GLU A O 1
ATOM 1258 N N . ALA A 1 160 ? 71.090 -11.550 -29.714 1.00 65.75 160 ALA A N 1
ATOM 1259 C CA . ALA A 1 160 ? 70.006 -10.762 -29.124 1.00 65.75 160 ALA A CA 1
ATOM 1260 C C . ALA A 1 160 ? 70.353 -10.238 -27.716 1.00 65.75 160 ALA A C 1
ATOM 1262 O O . ALA A 1 160 ? 70.013 -9.104 -27.372 1.00 65.75 160 ALA A O 1
ATOM 1263 N N . LEU A 1 161 ? 71.079 -11.027 -26.913 1.00 69.12 161 LEU A N 1
ATOM 1264 C CA . LEU A 1 161 ? 71.536 -10.618 -25.579 1.00 69.12 161 LEU A CA 1
ATOM 1265 C C . LEU A 1 161 ? 72.583 -9.494 -25.635 1.00 69.12 161 LEU A C 1
ATOM 1267 O O . LEU A 1 161 ? 72.493 -8.541 -24.860 1.00 69.12 161 LEU A O 1
ATOM 1271 N N . ARG A 1 162 ? 73.524 -9.539 -26.591 1.00 75.06 162 ARG A N 1
ATOM 1272 C CA . ARG A 1 162 ? 74.526 -8.466 -26.767 1.00 75.06 162 ARG A CA 1
ATOM 1273 C C . ARG A 1 162 ? 73.901 -7.140 -27.188 1.00 75.06 162 ARG A C 1
ATOM 1275 O O . ARG A 1 162 ? 74.390 -6.081 -26.798 1.00 75.06 162 ARG A O 1
ATOM 1282 N N . GLN A 1 163 ? 72.833 -7.186 -27.982 1.00 74.88 163 GLN A N 1
ATOM 1283 C CA . GLN A 1 163 ? 72.154 -5.978 -28.446 1.00 74.88 163 GLN A CA 1
ATOM 1284 C C . GLN A 1 163 ? 71.436 -5.258 -27.293 1.00 74.88 163 GLN A C 1
ATOM 1286 O O . GLN A 1 163 ? 71.474 -4.032 -27.222 1.00 74.88 163 GLN A O 1
ATOM 1291 N N . LEU A 1 164 ? 70.882 -6.018 -26.343 1.00 72.44 164 LEU A N 1
ATOM 1292 C CA . LEU A 1 164 ? 70.206 -5.487 -25.158 1.00 72.44 164 LEU 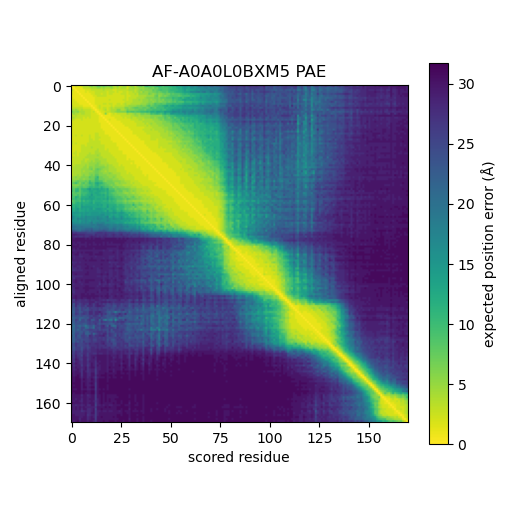A CA 1
ATOM 1293 C C . LEU A 1 164 ? 71.191 -4.911 -24.119 1.00 72.44 164 LEU A C 1
ATOM 1295 O O . LEU A 1 164 ? 70.898 -3.894 -23.493 1.00 72.44 164 LEU A O 1
ATOM 1299 N N . GLU A 1 165 ? 72.386 -5.499 -23.970 1.00 70.12 165 GLU A N 1
ATOM 1300 C CA . GLU A 1 165 ? 73.452 -4.930 -23.123 1.00 70.12 165 GLU A CA 1
ATOM 1301 C C . GLU A 1 165 ? 74.037 -3.629 -23.692 1.00 70.12 165 GLU A C 1
ATOM 1303 O O . GLU A 1 165 ? 74.335 -2.706 -22.933 1.00 70.12 165 GLU A O 1
ATOM 1308 N N . ALA A 1 166 ? 74.171 -3.523 -25.017 1.00 78.88 166 ALA A N 1
ATOM 1309 C CA . ALA A 1 166 ? 74.664 -2.308 -25.664 1.00 78.88 166 ALA A CA 1
ATOM 1310 C C . ALA A 1 166 ? 73.686 -1.125 -25.529 1.00 78.88 166 ALA A C 1
ATOM 1312 O O . ALA A 1 166 ? 74.120 0.025 -25.472 1.00 78.88 166 ALA A O 1
ATOM 1313 N N . GLU A 1 167 ? 72.382 -1.397 -25.447 1.00 69.19 167 GLU A N 1
ATOM 1314 C CA . GLU A 1 167 ? 71.341 -0.371 -25.313 1.00 69.19 167 GLU A CA 1
ATOM 1315 C C . GLU A 1 167 ? 71.214 0.177 -23.878 1.00 69.19 167 GLU A C 1
ATOM 1317 O O . GLU A 1 167 ? 70.777 1.308 -23.696 1.00 69.19 167 GLU A O 1
ATOM 1322 N N . MET A 1 168 ? 71.667 -0.563 -22.856 1.00 67.94 168 MET A N 1
ATOM 1323 C CA . MET A 1 168 ? 71.698 -0.085 -21.461 1.00 67.94 168 MET A CA 1
ATOM 1324 C C . MET A 1 168 ? 72.969 0.696 -21.079 1.00 67.94 168 MET A C 1
ATOM 1326 O O . MET A 1 168 ? 73.077 1.165 -19.945 1.00 67.94 168 MET A O 1
ATOM 1330 N N . ALA A 1 169 ? 73.942 0.822 -21.986 1.00 60.12 169 ALA A N 1
ATOM 1331 C CA . ALA A 1 169 ? 75.230 1.473 -21.726 1.00 60.12 169 ALA A CA 1
ATOM 1332 C C . ALA A 1 169 ? 75.351 2.908 -22.291 1.00 60.12 169 ALA A C 1
ATOM 1334 O O . ALA A 1 169 ? 76.466 3.424 -22.408 1.00 60.12 169 ALA A O 1
ATOM 1335 N N . VAL A 1 170 ? 74.229 3.563 -22.613 1.00 49.34 170 VAL A N 1
ATOM 1336 C CA . VAL A 1 170 ? 74.138 4.991 -22.991 1.00 49.34 170 VAL A CA 1
ATOM 1337 C C . VAL A 1 170 ? 73.147 5.697 -22.075 1.00 49.34 170 VAL A C 1
ATOM 1339 O O . VAL A 1 170 ? 73.486 6.808 -21.609 1.00 49.34 170 VAL A O 1
#

pLDDT: mean 78.34, std 16.4, range [34.44, 97.81]

Organism: Lucilia cuprina (NCBI:txid7375)

Foldseek 3Di:
DVVLVVQLVVCVVPPVPSNVVSVVVVVVVVVVVVVVVVVVVVVVVVVVVVVVVVVVVVVVVVVVVVVVVVVVVCVPDDPVCCVVVVVVVVVVVVVVVVVVVVVPPPPDPPPPVVVVVVVVVVVVVVVVVVVVVVPPPPPPDPDDDPDDDDDDDPPPVVVVVVVVVVVVPD